Protein AF-W0ZAI2-F1 (afdb_monomer_lite)

Structure (mmCIF, N/CA/C/O backbone):
data_AF-W0ZAI2-F1
#
_entry.id   AF-W0ZAI2-F1
#
loop_
_atom_site.group_PDB
_atom_site.id
_atom_site.type_symbol
_atom_site.label_atom_id
_atom_site.label_alt_id
_atom_site.label_comp_id
_atom_site.label_asym_id
_atom_site.label_entity_id
_atom_site.label_seq_id
_atom_site.pdbx_PDB_ins_code
_atom_site.Cartn_x
_atom_site.Cartn_y
_atom_site.Cartn_z
_atom_site.occupancy
_atom_site.B_iso_or_equiv
_atom_site.auth_seq_id
_atom_site.auth_comp_id
_atom_site.auth_asym_id
_atom_site.auth_atom_id
_atom_site.pdbx_PDB_model_num
ATOM 1 N N . MET A 1 1 ? 14.136 70.510 -24.142 1.00 33.19 1 MET A N 1
ATOM 2 C CA . MET A 1 1 ? 14.072 69.995 -25.530 1.00 33.19 1 MET A CA 1
ATOM 3 C C . MET A 1 1 ? 15.316 69.145 -25.762 1.00 33.19 1 MET A C 1
ATOM 5 O O . MET A 1 1 ? 16.373 69.588 -25.347 1.00 33.19 1 MET A O 1
ATOM 9 N N . ARG A 1 2 ? 15.161 67.851 -26.104 1.00 30.89 2 ARG A N 1
ATOM 10 C CA . ARG A 1 2 ? 15.604 67.222 -27.382 1.00 30.89 2 ARG A CA 1
ATOM 11 C C . ARG A 1 2 ? 17.007 67.684 -27.818 1.00 30.89 2 ARG A C 1
ATOM 13 O O . ARG A 1 2 ? 17.178 68.870 -28.025 1.00 30.89 2 ARG A O 1
ATOM 20 N N . GLY A 1 3 ? 18.022 66.857 -28.035 1.00 25.48 3 GLY A N 1
ATOM 21 C CA . GLY A 1 3 ? 18.125 65.420 -28.279 1.00 25.48 3 GLY A CA 1
ATOM 22 C C . GLY A 1 3 ? 19.353 65.188 -29.185 1.00 25.48 3 GLY A C 1
ATOM 23 O O . GLY A 1 3 ? 19.673 66.095 -29.939 1.00 25.48 3 GLY A O 1
ATOM 24 N N . VAL A 1 4 ? 19.961 63.988 -29.107 1.00 31.12 4 VAL A N 1
ATOM 25 C CA . VAL A 1 4 ? 20.439 63.154 -30.248 1.00 31.12 4 VAL A 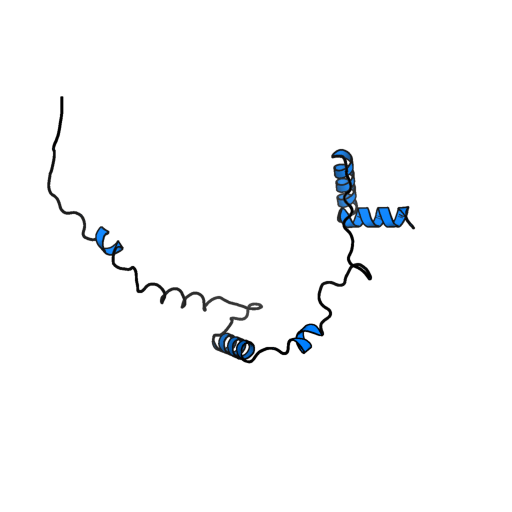CA 1
ATOM 26 C C . VAL A 1 4 ? 21.572 63.767 -31.127 1.00 31.12 4 VAL A C 1
ATOM 28 O O . VAL A 1 4 ? 21.433 64.868 -31.625 1.00 31.12 4 VAL A O 1
ATOM 31 N N . LEU A 1 5 ? 22.738 63.171 -31.419 1.00 30.44 5 LEU A N 1
ATOM 32 C CA . LEU A 1 5 ? 23.137 61.783 -31.682 1.00 30.44 5 LEU A CA 1
ATOM 33 C C . LEU A 1 5 ? 24.679 61.681 -31.590 1.00 30.44 5 LEU A C 1
ATOM 35 O O . LEU A 1 5 ? 25.385 62.525 -32.140 1.00 30.44 5 LEU A O 1
ATOM 39 N N . ALA A 1 6 ? 25.189 60.614 -30.980 1.00 30.73 6 ALA A N 1
ATOM 40 C CA . ALA A 1 6 ? 26.543 60.110 -31.192 1.00 30.73 6 ALA A CA 1
ATOM 41 C C . ALA A 1 6 ? 26.475 58.962 -32.207 1.00 30.73 6 ALA A C 1
ATOM 43 O O . ALA A 1 6 ? 25.623 58.093 -32.051 1.00 30.73 6 ALA A O 1
ATOM 44 N N . LEU A 1 7 ? 27.375 58.925 -33.194 1.00 31.00 7 LEU A N 1
ATOM 45 C CA . LEU A 1 7 ? 27.726 57.702 -33.924 1.00 31.00 7 LEU A CA 1
ATOM 46 C C . LEU A 1 7 ? 29.216 57.741 -34.285 1.00 31.00 7 LEU A C 1
ATOM 48 O O . LEU A 1 7 ? 29.615 58.273 -35.320 1.00 31.00 7 LEU A O 1
ATOM 52 N N . ALA A 1 8 ? 30.025 57.167 -33.394 1.00 32.19 8 ALA A N 1
ATOM 53 C CA . ALA A 1 8 ? 31.350 56.660 -33.712 1.00 32.19 8 ALA A CA 1
ATOM 54 C C . ALA A 1 8 ? 31.195 55.299 -34.407 1.00 32.19 8 ALA A C 1
ATOM 56 O O . ALA A 1 8 ? 30.412 54.451 -33.977 1.00 32.19 8 ALA A O 1
ATOM 57 N N . ARG A 1 9 ? 31.928 55.130 -35.506 1.00 38.91 9 ARG A N 1
ATOM 58 C CA . ARG A 1 9 ? 32.243 53.834 -36.108 1.00 38.91 9 ARG A CA 1
ATOM 59 C C . ARG A 1 9 ? 33.229 53.127 -35.183 1.00 38.91 9 ARG A C 1
ATOM 61 O O . ARG A 1 9 ? 34.126 53.804 -34.709 1.00 38.91 9 ARG A O 1
ATOM 68 N N . ASP A 1 10 ? 33.068 51.824 -34.982 1.00 35.94 10 ASP A N 1
ATOM 69 C CA . ASP A 1 10 ? 34.165 50.850 -34.998 1.00 35.94 10 ASP A CA 1
ATOM 70 C C . ASP A 1 10 ? 33.597 49.425 -35.041 1.00 35.94 10 ASP A C 1
ATOM 72 O O . ASP A 1 10 ? 32.468 49.170 -34.618 1.00 35.94 10 ASP A O 1
ATOM 76 N N . GLY A 1 11 ? 34.341 48.546 -35.714 1.00 42.75 11 GLY A N 1
ATOM 77 C CA . GLY A 1 11 ? 33.904 47.248 -36.218 1.00 42.75 11 GLY A CA 1
ATOM 78 C C . GLY A 1 11 ? 33.366 46.308 -35.145 1.00 42.75 11 GLY A C 1
ATOM 79 O O . GLY A 1 11 ? 33.991 46.096 -34.114 1.00 42.75 11 GLY A O 1
ATOM 80 N N . VAL A 1 12 ? 32.209 45.713 -35.437 1.00 41.53 12 VAL A N 1
ATOM 81 C CA . VAL A 1 12 ? 31.627 44.645 -34.627 1.00 41.53 12 VAL A CA 1
ATOM 82 C C . VAL A 1 12 ? 32.235 43.314 -35.059 1.00 41.53 12 VAL A C 1
ATOM 84 O O . VAL A 1 12 ? 32.128 42.896 -36.211 1.00 41.53 12 VAL A O 1
ATOM 87 N N . ASP A 1 13 ? 32.881 42.694 -34.083 1.00 37.34 13 ASP A N 1
ATOM 88 C CA . ASP A 1 13 ? 33.485 41.370 -34.021 1.00 37.34 13 ASP A CA 1
ATOM 89 C C . ASP A 1 13 ? 32.811 40.282 -34.881 1.00 37.34 13 ASP A C 1
ATOM 91 O O . ASP A 1 13 ? 31.706 39.806 -34.603 1.00 37.34 13 ASP A O 1
ATOM 95 N N . ALA A 1 14 ? 33.554 39.784 -35.875 1.00 45.59 14 ALA A N 1
ATOM 96 C CA . ALA A 1 14 ? 33.203 38.661 -36.759 1.00 45.59 14 ALA A CA 1
ATOM 97 C C . ALA A 1 14 ? 33.088 37.290 -36.042 1.00 45.59 14 ALA A C 1
ATOM 99 O O . ALA A 1 14 ? 32.906 36.245 -36.672 1.00 45.59 14 ALA A O 1
ATOM 100 N N . GLU A 1 15 ? 33.203 37.270 -34.716 1.00 41.78 15 GLU A N 1
ATOM 101 C CA . GLU A 1 15 ? 33.096 36.079 -33.876 1.00 41.78 15 GLU A CA 1
ATOM 102 C C . GLU A 1 15 ? 31.665 35.858 -33.354 1.00 41.78 15 GLU A C 1
ATOM 104 O O . GLU A 1 15 ? 31.263 34.721 -33.106 1.00 41.78 15 GLU A O 1
ATOM 109 N N . ALA A 1 16 ? 30.844 36.914 -33.308 1.00 43.59 16 ALA A N 1
ATOM 110 C CA . ALA A 1 16 ? 29.439 36.823 -32.912 1.00 43.59 16 ALA A CA 1
ATOM 111 C C . ALA A 1 16 ? 28.526 36.260 -34.024 1.00 43.59 16 ALA A C 1
ATOM 113 O O . ALA A 1 16 ? 27.488 35.666 -33.728 1.00 43.59 16 ALA A O 1
ATOM 114 N N . ASP A 1 17 ? 28.926 36.377 -35.296 1.00 40.22 17 ASP A N 1
ATOM 115 C CA . ASP A 1 17 ? 28.108 35.975 -36.454 1.00 40.22 17 ASP A CA 1
ATOM 116 C C . ASP A 1 17 ? 28.326 34.509 -36.891 1.00 40.22 17 ASP A C 1
ATOM 118 O O . ASP A 1 17 ? 27.562 33.939 -37.670 1.00 40.22 17 ASP A O 1
ATOM 122 N N . ARG A 1 18 ? 29.311 33.815 -36.298 1.00 43.59 18 ARG A N 1
ATOM 123 C CA . ARG A 1 18 ? 29.502 32.360 -36.481 1.00 43.59 18 ARG A CA 1
ATOM 124 C C . ARG A 1 18 ? 28.492 31.499 -35.719 1.00 43.59 18 ARG A C 1
ATOM 126 O O . ARG A 1 18 ? 28.477 30.281 -35.882 1.00 43.59 18 ARG A O 1
ATOM 133 N N . ARG A 1 19 ? 27.616 32.110 -34.916 1.00 46.84 19 ARG A N 1
ATOM 134 C CA . ARG A 1 19 ? 26.546 31.415 -34.182 1.00 46.84 19 ARG A CA 1
ATOM 135 C C . ARG A 1 19 ? 25.233 31.289 -34.959 1.00 46.84 19 ARG A C 1
ATOM 137 O O . ARG A 1 19 ? 24.303 30.674 -34.447 1.00 46.84 19 ARG A O 1
ATOM 144 N N . ARG A 1 20 ? 25.147 31.822 -36.186 1.00 46.22 20 ARG A N 1
ATOM 145 C CA . ARG A 1 20 ? 23.898 31.838 -36.972 1.00 46.22 20 ARG A CA 1
ATOM 146 C C . ARG A 1 20 ? 23.842 30.864 -38.159 1.00 46.22 20 ARG A C 1
ATOM 148 O O . ARG A 1 20 ? 22.774 30.704 -38.736 1.00 46.22 20 ARG A O 1
ATOM 155 N N . TYR A 1 21 ? 24.929 30.157 -38.480 1.00 35.69 21 TYR A N 1
ATOM 156 C CA . TYR A 1 21 ? 25.014 29.271 -39.661 1.00 35.69 21 TYR A CA 1
ATOM 157 C C . TYR A 1 21 ? 25.383 27.801 -39.370 1.00 35.69 21 TYR A C 1
ATOM 159 O O . TYR A 1 21 ? 25.861 27.092 -40.249 1.00 35.69 21 TYR A O 1
ATOM 167 N N . LEU A 1 22 ? 25.117 27.294 -38.163 1.00 43.69 22 LEU A N 1
ATOM 168 C CA . LEU A 1 22 ? 25.296 25.872 -37.810 1.00 43.69 22 LEU A CA 1
ATOM 169 C C . LEU A 1 22 ? 23.973 25.236 -37.353 1.00 43.69 22 LEU A C 1
ATOM 171 O O . LEU A 1 22 ? 23.882 24.597 -36.314 1.00 43.69 22 LEU A O 1
ATOM 175 N N . GLY A 1 23 ? 22.920 25.453 -38.144 1.00 39.03 23 GLY A N 1
ATOM 176 C CA . GLY A 1 23 ? 21.555 25.005 -37.853 1.00 39.03 23 GLY A CA 1
ATOM 177 C C . GLY A 1 23 ? 21.091 23.725 -38.558 1.00 39.03 23 GLY A C 1
ATOM 178 O O . GLY A 1 23 ? 19.917 23.400 -38.433 1.00 39.03 23 GLY A O 1
ATOM 179 N N . PHE A 1 24 ? 21.930 22.999 -39.315 1.00 45.53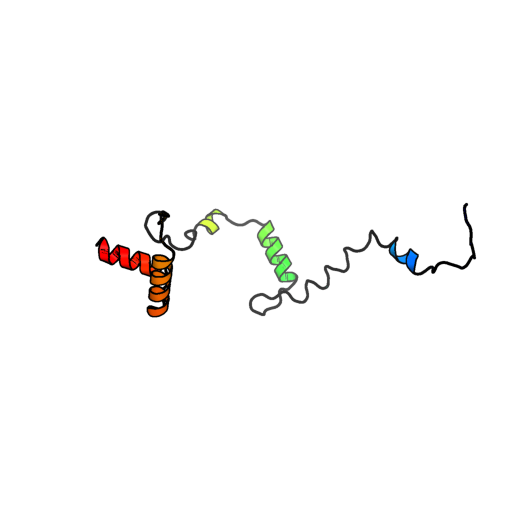 24 PHE A N 1
ATOM 180 C CA . PHE A 1 24 ? 21.427 21.835 -40.076 1.00 45.53 24 PHE A CA 1
ATOM 181 C C . PHE A 1 24 ? 22.394 20.652 -40.288 1.00 45.53 24 PHE A C 1
ATOM 183 O O . PHE A 1 24 ? 22.147 19.804 -41.135 1.00 45.53 24 PHE A O 1
ATOM 190 N N . VAL A 1 25 ? 23.477 20.523 -39.514 1.00 43.81 25 VAL A N 1
ATOM 191 C CA . VAL A 1 25 ? 24.301 19.289 -39.524 1.00 43.81 25 VAL A CA 1
ATOM 192 C C . VAL A 1 25 ? 24.779 18.968 -38.103 1.00 43.81 25 VAL A C 1
ATOM 194 O O . VAL A 1 25 ? 25.966 18.919 -37.814 1.00 43.81 25 VAL A O 1
ATOM 197 N N . GLY A 1 26 ? 23.832 18.842 -37.171 1.00 43.53 26 GLY A N 1
ATOM 198 C CA . GLY A 1 26 ? 24.109 18.700 -35.734 1.00 43.53 26 GLY A CA 1
ATOM 199 C C . GLY A 1 26 ? 23.502 17.464 -35.073 1.00 43.53 26 GLY A C 1
ATOM 200 O O . GLY A 1 26 ? 23.475 17.399 -33.852 1.00 43.53 26 GLY A O 1
ATOM 201 N N . VAL A 1 27 ? 23.001 16.492 -35.844 1.00 45.09 27 VAL A N 1
ATOM 202 C CA . VAL A 1 27 ? 22.390 15.266 -35.282 1.00 45.09 27 VAL A CA 1
ATOM 203 C C . VAL A 1 27 ? 23.365 14.078 -35.292 1.00 45.09 27 VAL A C 1
ATOM 205 O O . VAL A 1 27 ? 23.163 13.098 -34.588 1.00 45.09 27 VAL A O 1
ATOM 208 N N . SER A 1 28 ? 24.483 14.172 -36.021 1.00 51.19 28 SER A N 1
ATOM 209 C CA . SER A 1 28 ? 25.405 13.038 -36.192 1.00 51.19 28 SER A CA 1
ATOM 210 C C . SER A 1 28 ? 26.413 12.840 -35.050 1.00 51.19 28 SER A C 1
ATOM 212 O O . SER A 1 28 ? 27.019 11.773 -34.989 1.00 51.19 28 SER A O 1
ATOM 214 N N . TYR A 1 29 ? 26.630 13.823 -34.167 1.00 44.69 29 TYR A N 1
ATOM 215 C CA . TYR A 1 29 ? 27.693 13.734 -33.149 1.00 44.69 29 TYR A CA 1
ATOM 216 C C . TYR A 1 29 ? 27.227 13.228 -31.776 1.00 44.69 29 TYR A C 1
ATOM 218 O O . TYR A 1 29 ? 28.052 12.750 -31.010 1.00 44.69 29 TYR A O 1
ATOM 226 N N . TYR A 1 30 ? 25.925 13.257 -31.479 1.00 41.25 30 TYR A N 1
ATOM 227 C CA . TYR A 1 30 ? 25.403 12.844 -30.168 1.00 41.25 30 TYR A CA 1
ATOM 228 C C . TYR A 1 30 ? 25.085 11.344 -30.047 1.00 41.25 30 TYR A C 1
ATOM 230 O O . TYR A 1 30 ? 24.839 10.872 -28.946 1.00 41.25 30 TYR A O 1
ATOM 238 N N . ILE A 1 31 ? 25.122 10.577 -31.143 1.00 49.88 31 ILE A N 1
ATOM 239 C CA . ILE A 1 31 ? 24.838 9.128 -31.116 1.00 49.88 31 ILE A CA 1
ATOM 240 C C . ILE A 1 31 ? 26.079 8.314 -30.708 1.00 49.88 31 ILE A C 1
ATOM 242 O O . ILE A 1 31 ? 25.953 7.281 -30.062 1.00 49.88 31 ILE A O 1
ATOM 246 N N . LYS A 1 32 ? 27.292 8.787 -31.024 1.00 46.22 32 LYS A N 1
ATOM 247 C CA . LYS A 1 32 ? 28.531 8.026 -30.779 1.00 46.22 32 LYS A CA 1
ATOM 248 C C . LYS A 1 32 ? 28.892 7.872 -29.297 1.00 46.22 32 LYS A C 1
ATOM 250 O O . LYS A 1 32 ? 29.463 6.848 -28.938 1.00 46.22 32 LYS A O 1
ATOM 255 N N . ASP A 1 33 ? 28.539 8.844 -28.456 1.00 45.66 33 ASP A N 1
ATOM 256 C CA . ASP A 1 33 ? 28.902 8.838 -27.029 1.00 45.66 33 ASP A CA 1
ATOM 257 C C . ASP A 1 33 ? 27.882 8.104 -26.135 1.00 45.66 33 ASP A C 1
ATOM 259 O O . ASP A 1 33 ? 28.219 7.726 -25.015 1.00 45.66 33 ASP A O 1
ATOM 263 N N . MET A 1 34 ? 26.656 7.848 -26.611 1.00 48.91 34 MET A N 1
ATOM 264 C CA . MET A 1 34 ? 25.631 7.109 -25.848 1.00 48.91 34 MET A CA 1
ATOM 265 C C . MET A 1 34 ? 25.874 5.593 -25.812 1.00 48.91 34 MET A C 1
ATOM 267 O O . MET A 1 34 ? 25.535 4.946 -24.828 1.00 48.91 34 MET A O 1
ATOM 271 N N . VAL A 1 35 ? 26.542 5.034 -26.823 1.00 52.81 35 VAL A N 1
ATOM 272 C CA . VAL A 1 35 ? 26.805 3.586 -26.940 1.00 52.81 35 VAL A CA 1
ATOM 273 C C . VAL A 1 35 ? 27.864 3.092 -25.939 1.00 52.81 35 VAL A C 1
ATOM 275 O O . VAL A 1 35 ? 27.910 1.916 -25.594 1.00 52.81 35 VAL A O 1
ATOM 278 N N . ALA A 1 36 ? 28.726 3.972 -25.425 1.00 56.28 36 ALA A N 1
ATOM 279 C CA . ALA A 1 36 ? 29.917 3.549 -24.687 1.00 56.28 36 ALA A CA 1
ATOM 280 C C . ALA A 1 36 ? 29.680 3.135 -23.217 1.00 56.28 36 ALA A C 1
ATOM 282 O O . ALA A 1 36 ? 30.627 2.669 -22.584 1.00 56.28 36 ALA A O 1
ATOM 283 N N . ASN A 1 37 ? 28.475 3.305 -22.649 1.00 63.47 37 ASN A N 1
ATOM 284 C CA . ASN A 1 37 ? 28.272 3.161 -21.196 1.00 63.47 37 ASN A CA 1
ATOM 285 C C . ASN A 1 37 ? 26.999 2.407 -20.760 1.00 63.47 37 ASN A C 1
ATOM 287 O O . ASN A 1 37 ? 26.676 2.389 -19.570 1.00 63.47 37 ASN A O 1
ATOM 291 N N . GLU A 1 38 ? 26.264 1.784 -21.683 1.00 76.38 38 GLU A N 1
ATOM 292 C CA . GLU A 1 38 ? 25.076 0.997 -21.337 1.00 76.38 38 GLU A CA 1
ATOM 293 C C . GLU A 1 38 ? 25.486 -0.413 -20.898 1.00 76.38 38 GLU A C 1
ATOM 295 O O . GLU A 1 38 ? 26.159 -1.147 -21.623 1.00 76.38 38 GLU A O 1
ATOM 300 N N . THR A 1 39 ? 25.109 -0.794 -19.675 1.00 88.94 39 THR A N 1
ATOM 301 C CA . THR A 1 39 ? 25.407 -2.120 -19.123 1.00 88.94 39 THR A CA 1
ATOM 302 C C . THR A 1 39 ? 24.143 -2.779 -18.586 1.00 88.94 39 THR A C 1
ATOM 304 O O . THR A 1 39 ? 23.293 -2.124 -17.983 1.00 88.94 39 THR A O 1
ATOM 307 N N . ILE A 1 40 ? 24.034 -4.096 -18.754 1.00 86.00 40 ILE A N 1
ATOM 308 C CA . ILE A 1 40 ? 23.033 -4.928 -18.079 1.00 86.00 40 ILE A CA 1
ATOM 309 C C . ILE A 1 40 ? 23.786 -5.845 -17.121 1.00 86.00 40 ILE A C 1
ATOM 311 O O . ILE A 1 40 ? 24.675 -6.589 -17.529 1.00 86.00 40 ILE A O 1
ATOM 315 N N . ASN A 1 41 ? 23.462 -5.770 -15.826 1.00 87.38 41 ASN A N 1
ATOM 316 C CA . ASN A 1 41 ? 24.159 -6.511 -14.765 1.00 87.38 41 ASN A CA 1
ATOM 317 C C . ASN A 1 41 ? 25.689 -6.301 -14.778 1.00 87.38 41 ASN A C 1
ATOM 319 O O . ASN A 1 41 ? 26.455 -7.239 -14.570 1.00 87.38 41 ASN A O 1
ATOM 323 N N . GLY A 1 42 ? 26.138 -5.074 -15.072 1.00 87.25 42 GLY A N 1
ATOM 324 C CA . GLY A 1 42 ? 27.562 -4.728 -15.160 1.00 87.25 42 GLY A CA 1
ATOM 325 C C . GLY A 1 42 ? 28.276 -5.243 -16.416 1.00 87.25 42 GLY A C 1
ATOM 326 O O . GLY A 1 42 ? 29.482 -5.056 -16.539 1.00 87.25 42 GLY A O 1
ATOM 327 N N . THR A 1 43 ? 27.555 -5.866 -17.353 1.00 87.88 43 THR A N 1
ATOM 328 C CA . THR A 1 43 ? 28.096 -6.307 -18.647 1.00 87.88 43 THR A CA 1
ATOM 329 C C . THR A 1 43 ? 27.761 -5.272 -19.722 1.00 87.88 43 THR A C 1
ATOM 331 O O . THR A 1 43 ? 26.581 -4.938 -19.850 1.00 87.88 43 THR A O 1
ATOM 334 N N . PRO A 1 44 ? 28.745 -4.759 -20.488 1.00 89.62 44 PRO A N 1
ATOM 335 C CA . PRO A 1 44 ? 28.491 -3.830 -21.587 1.00 89.62 44 PRO A CA 1
ATOM 336 C C . PRO A 1 44 ? 27.557 -4.423 -22.636 1.00 89.62 44 PRO A C 1
ATOM 338 O O . PRO A 1 44 ? 27.748 -5.559 -23.072 1.00 89.62 44 PRO A O 1
ATOM 341 N N . VAL A 1 45 ? 26.568 -3.636 -23.049 1.00 88.56 45 VAL A N 1
ATOM 342 C CA . VAL A 1 45 ? 25.701 -3.973 -24.175 1.00 88.56 45 VAL A CA 1
ATOM 343 C C . VAL A 1 45 ? 26.477 -3.717 -25.464 1.00 88.56 45 VAL A C 1
ATOM 345 O O . VAL A 1 45 ? 27.025 -2.637 -25.668 1.00 88.56 45 VAL A O 1
ATOM 348 N N . THR A 1 46 ? 26.567 -4.728 -26.326 1.00 90.88 46 THR A N 1
ATOM 349 C CA . THR A 1 46 ? 27.301 -4.617 -27.598 1.00 90.88 46 THR A CA 1
ATOM 350 C C . THR A 1 46 ? 26.367 -4.270 -28.753 1.00 90.88 46 THR A C 1
ATOM 352 O O . THR A 1 46 ? 25.194 -4.629 -28.738 1.00 90.88 46 THR A O 1
ATOM 355 N N . GLU A 1 47 ? 26.892 -3.657 -29.814 1.00 86.56 47 GLU A N 1
ATOM 356 C CA . GLU A 1 47 ? 26.096 -3.369 -31.019 1.00 86.56 47 GLU A CA 1
ATOM 357 C C . GLU A 1 47 ? 25.547 -4.633 -31.692 1.00 86.56 47 GLU A C 1
ATOM 359 O O . GLU A 1 47 ? 24.447 -4.635 -32.238 1.00 86.56 47 GLU A O 1
ATOM 364 N N . ALA A 1 48 ? 26.284 -5.742 -31.607 1.00 88.88 48 ALA A N 1
ATOM 365 C CA . ALA A 1 48 ? 25.808 -7.035 -32.090 1.00 88.88 48 ALA A CA 1
ATOM 366 C C . ALA A 1 48 ? 24.586 -7.521 -31.294 1.00 88.88 48 ALA A C 1
ATOM 368 O O . ALA A 1 48 ? 23.632 -8.021 -31.880 1.00 88.88 48 ALA A O 1
ATOM 369 N N . GLN A 1 49 ? 24.597 -7.321 -29.975 1.00 89.38 49 GLN A N 1
ATOM 370 C CA . GLN A 1 49 ? 23.485 -7.668 -29.091 1.00 89.38 49 GLN A CA 1
ATOM 371 C C . GLN A 1 49 ? 22.254 -6.788 -29.350 1.00 89.38 49 GLN A C 1
ATOM 373 O O . GLN A 1 49 ? 21.133 -7.287 -29.362 1.00 89.38 49 GLN A O 1
ATOM 378 N N . ILE A 1 50 ? 22.455 -5.496 -29.618 1.00 90.94 50 ILE A N 1
ATOM 379 C CA . ILE A 1 50 ? 21.371 -4.584 -30.012 1.00 90.94 50 ILE A CA 1
ATOM 380 C C . ILE A 1 50 ? 20.755 -5.031 -31.343 1.00 90.94 50 ILE A C 1
ATOM 382 O O . ILE A 1 50 ? 19.532 -5.099 -31.459 1.00 90.94 50 ILE A O 1
ATOM 386 N N . ALA A 1 51 ? 21.585 -5.371 -32.333 1.00 92.56 51 ALA A N 1
ATOM 387 C CA . ALA A 1 51 ? 21.117 -5.850 -33.631 1.00 92.56 51 ALA A CA 1
ATOM 388 C C . ALA A 1 51 ? 20.347 -7.177 -33.523 1.00 92.56 51 ALA A C 1
ATOM 390 O O . ALA A 1 51 ? 19.334 -7.354 -34.197 1.00 92.56 51 ALA A O 1
ATOM 391 N N . GLU A 1 52 ? 20.797 -8.088 -32.658 1.00 94.56 52 GLU A N 1
ATOM 392 C CA . GLU A 1 52 ? 20.104 -9.346 -32.372 1.00 94.56 52 GLU A CA 1
ATOM 393 C C . GLU A 1 52 ? 18.716 -9.099 -31.766 1.00 94.56 52 GLU A C 1
ATOM 395 O O . GLU A 1 52 ? 17.726 -9.616 -32.281 1.00 94.56 52 GLU A O 1
ATOM 400 N N . TRP A 1 53 ? 18.615 -8.247 -30.741 1.00 94.44 53 TRP A N 1
ATOM 401 C CA . TRP A 1 53 ? 17.327 -7.899 -30.130 1.00 94.44 53 TRP A CA 1
ATOM 402 C C . TRP A 1 53 ? 16.384 -7.169 -31.083 1.00 94.44 53 TRP A C 1
ATOM 404 O O . TRP A 1 53 ? 15.172 -7.384 -31.038 1.00 94.44 53 TRP A O 1
ATOM 414 N N . ALA A 1 54 ? 16.921 -6.307 -31.949 1.00 94.44 54 ALA A N 1
ATOM 415 C CA . ALA A 1 54 ? 16.131 -5.635 -32.972 1.00 94.44 54 ALA A CA 1
ATOM 416 C C . ALA A 1 54 ? 15.545 -6.651 -33.963 1.00 94.44 54 ALA A C 1
ATOM 418 O O . ALA A 1 54 ? 14.338 -6.643 -34.202 1.00 94.44 54 ALA A O 1
ATOM 419 N N . ALA A 1 55 ? 16.369 -7.574 -34.466 1.00 95.38 55 ALA A N 1
ATOM 420 C CA . ALA A 1 55 ? 15.920 -8.629 -35.368 1.00 95.38 55 ALA A CA 1
ATOM 421 C C . ALA A 1 55 ? 14.890 -9.563 -34.706 1.00 95.38 55 ALA A C 1
ATOM 423 O O . ALA A 1 55 ? 13.903 -9.937 -35.338 1.00 95.38 55 ALA A O 1
ATOM 424 N N . GLU A 1 56 ? 15.081 -9.906 -33.430 1.00 90.62 56 GLU A N 1
ATOM 425 C CA . GLU A 1 56 ? 14.123 -10.688 -32.640 1.00 90.62 56 GLU A CA 1
ATOM 426 C C . GLU A 1 56 ? 12.771 -9.966 -32.517 1.00 90.62 56 GLU A C 1
ATOM 428 O O . GLU A 1 56 ? 11.715 -10.560 -32.741 1.00 90.62 56 GLU A O 1
ATOM 433 N N . ALA A 1 57 ? 12.789 -8.666 -32.213 1.00 90.19 57 ALA A N 1
ATOM 434 C CA . ALA A 1 57 ? 11.573 -7.870 -32.099 1.00 90.19 57 ALA A CA 1
ATOM 435 C C . ALA A 1 57 ? 10.835 -7.721 -33.439 1.00 90.19 57 ALA A C 1
ATOM 437 O O . ALA A 1 57 ? 9.605 -7.805 -33.471 1.00 90.19 57 ALA A O 1
ATOM 438 N N . GLU A 1 58 ? 11.568 -7.531 -34.536 1.00 94.00 58 GLU A N 1
ATOM 439 C CA . GLU A 1 58 ? 11.015 -7.429 -35.891 1.00 94.00 58 GLU A CA 1
ATOM 440 C C . GLU A 1 58 ? 10.448 -8.759 -36.401 1.00 94.00 58 GLU A C 1
ATOM 442 O O . GLU A 1 58 ? 9.430 -8.762 -37.096 1.00 94.00 58 GLU A O 1
ATOM 447 N N . ALA A 1 59 ? 11.052 -9.891 -36.022 1.00 93.25 59 ALA A N 1
ATOM 448 C CA . ALA A 1 59 ? 10.525 -11.224 -36.319 1.00 93.25 59 ALA A CA 1
ATOM 449 C C . ALA A 1 59 ? 9.158 -11.479 -35.652 1.00 93.25 59 ALA A C 1
ATOM 451 O O . ALA A 1 59 ? 8.369 -12.292 -36.140 1.00 93.25 59 ALA A O 1
ATOM 452 N N . GLY A 1 60 ? 8.859 -10.742 -34.579 1.00 88.00 60 GLY A N 1
ATOM 453 C CA . GLY A 1 60 ? 7.605 -10.804 -33.843 1.00 88.00 60 GLY A CA 1
ATOM 454 C C . GLY A 1 60 ? 7.586 -11.910 -32.787 1.00 88.00 60 GLY A C 1
ATOM 455 O O . GLY A 1 60 ? 8.117 -13.003 -32.968 1.00 88.00 60 GLY A O 1
ATOM 456 N N . TYR A 1 61 ? 6.925 -11.629 -31.662 1.00 84.38 61 TYR A N 1
ATOM 457 C CA . TYR A 1 61 ? 6.788 -12.575 -30.554 1.00 84.38 61 TYR A CA 1
ATOM 458 C C . TYR A 1 61 ? 5.460 -13.334 -30.609 1.00 84.38 61 TYR A C 1
ATOM 460 O O . TYR A 1 61 ? 4.411 -12.755 -30.905 1.00 84.38 61 TYR A O 1
ATOM 468 N N . ASP A 1 62 ? 5.475 -14.611 -30.217 1.00 85.94 62 ASP A N 1
ATOM 469 C CA . ASP A 1 62 ? 4.250 -15.369 -29.949 1.00 85.94 62 ASP A CA 1
ATOM 470 C C . ASP A 1 62 ? 3.559 -14.827 -28.684 1.00 85.94 62 ASP A C 1
ATOM 472 O O . ASP A 1 62 ? 3.890 -15.161 -27.541 1.00 85.94 62 ASP A O 1
ATOM 476 N N . VAL A 1 63 ? 2.567 -13.968 -28.906 1.00 79.69 63 VAL A N 1
ATOM 477 C CA . VAL A 1 63 ? 1.774 -13.323 -27.856 1.00 79.69 63 VAL A CA 1
ATOM 478 C C . VAL A 1 63 ? 1.041 -14.346 -26.978 1.00 79.69 63 VAL A C 1
ATOM 480 O O . VAL A 1 63 ? 0.871 -14.110 -25.780 1.00 79.69 63 VAL A O 1
ATOM 483 N N . GLU A 1 64 ? 0.627 -15.489 -27.526 1.00 75.31 64 GLU A N 1
ATOM 484 C CA . GLU A 1 64 ? -0.082 -16.520 -26.764 1.00 75.31 64 GLU A CA 1
ATOM 485 C C . GLU A 1 64 ? 0.873 -17.309 -25.857 1.00 75.31 64 GLU A C 1
ATOM 487 O O . GLU A 1 64 ? 0.517 -17.645 -24.722 1.00 75.31 64 GLU A O 1
ATOM 492 N N . ALA A 1 6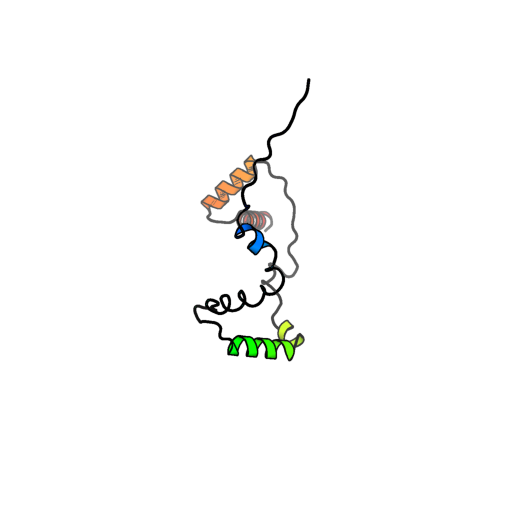5 ? 2.122 -17.520 -26.281 1.00 74.75 65 ALA A N 1
ATOM 493 C CA . ALA A 1 65 ? 3.171 -18.052 -25.410 1.00 74.75 65 ALA A CA 1
ATOM 494 C C . ALA A 1 65 ? 3.555 -17.072 -24.286 1.00 74.75 65 ALA A C 1
ATOM 496 O O . ALA A 1 65 ? 3.744 -17.495 -23.143 1.00 74.75 65 ALA A O 1
ATOM 497 N N . LEU A 1 66 ? 3.606 -15.764 -24.566 1.00 69.12 66 LEU A N 1
ATOM 498 C CA . LEU A 1 66 ? 3.917 -14.736 -23.562 1.00 69.12 66 LEU A CA 1
ATOM 499 C C . LEU A 1 66 ? 2.816 -14.578 -22.498 1.00 69.12 66 LEU A C 1
ATOM 501 O O . LEU A 1 66 ? 3.110 -14.342 -21.324 1.00 69.12 66 LEU A O 1
ATOM 505 N N . LYS A 1 67 ? 1.546 -14.766 -22.872 1.00 65.31 67 LYS A N 1
ATOM 506 C CA . LYS A 1 67 ? 0.399 -14.712 -21.947 1.00 65.31 67 LYS A CA 1
ATOM 507 C C . LYS A 1 67 ? 0.321 -15.894 -20.972 1.00 65.31 67 LYS A C 1
ATOM 509 O O . LYS A 1 67 ? -0.389 -15.791 -19.973 1.00 65.31 67 LYS A O 1
ATOM 514 N N . LYS A 1 68 ? 1.032 -17.005 -21.218 1.00 63.72 68 LYS A N 1
ATOM 515 C CA . LYS A 1 68 ? 0.979 -18.216 -20.368 1.00 63.72 68 LYS A CA 1
ATOM 516 C C . LYS A 1 68 ? 1.578 -18.041 -18.971 1.00 63.72 68 LYS A C 1
ATOM 518 O O . LYS A 1 68 ? 1.323 -18.874 -18.102 1.00 63.72 68 LYS A O 1
ATOM 523 N N . ARG A 1 69 ? 2.334 -16.972 -18.703 1.00 58.34 69 ARG A N 1
ATOM 524 C CA . ARG A 1 69 ? 2.641 -16.586 -17.318 1.00 58.34 69 ARG A CA 1
ATOM 525 C C . ARG A 1 69 ? 1.421 -15.875 -16.742 1.00 58.34 69 ARG A C 1
ATOM 527 O O . ARG A 1 69 ? 1.056 -14.808 -17.225 1.00 58.34 69 ARG A O 1
ATOM 534 N N . GLY A 1 70 ? 0.812 -16.466 -15.707 1.00 63.12 70 GLY A N 1
ATOM 535 C CA . GLY A 1 70 ? -0.268 -15.845 -14.937 1.00 63.12 70 GLY A CA 1
ATOM 536 C C . GLY A 1 70 ? 0.068 -14.381 -14.654 1.00 63.12 70 GLY A C 1
ATOM 537 O O . GLY A 1 70 ? 1.097 -14.073 -14.053 1.00 63.12 70 GLY A O 1
ATOM 538 N N . ARG A 1 71 ? -0.735 -13.471 -15.206 1.00 56.09 71 ARG A N 1
ATOM 539 C CA . ARG A 1 71 ? -0.398 -12.050 -15.255 1.00 56.09 71 ARG A CA 1
ATOM 540 C C . ARG A 1 71 ? -0.496 -11.436 -13.859 1.00 56.09 71 ARG A C 1
ATOM 542 O O . ARG A 1 71 ? -1.575 -11.393 -13.278 1.00 56.09 71 ARG A O 1
ATOM 549 N N . GLY A 1 72 ? 0.612 -10.862 -13.393 1.00 70.94 72 GLY A N 1
ATOM 550 C CA . GLY A 1 72 ? 0.654 -9.925 -12.269 1.00 70.94 72 GLY A CA 1
ATOM 551 C C . GLY A 1 72 ? 1.143 -10.505 -10.942 1.00 70.94 72 GLY A C 1
ATOM 552 O O . GLY A 1 72 ? 1.400 -11.697 -10.794 1.00 70.94 72 GLY A O 1
ATOM 553 N N . ARG A 1 73 ? 1.284 -9.616 -9.951 1.00 63.34 73 ARG A N 1
ATOM 554 C CA . ARG A 1 73 ? 1.430 -10.012 -8.546 1.00 63.34 73 ARG A CA 1
ATOM 555 C C . ARG A 1 73 ? 0.212 -10.872 -8.188 1.00 63.34 73 ARG A C 1
ATOM 557 O O . ARG A 1 73 ? -0.893 -10.436 -8.514 1.00 63.34 73 ARG A O 1
ATOM 564 N N . PRO A 1 74 ? 0.377 -12.026 -7.515 1.00 70.38 74 PRO A N 1
ATOM 565 C CA . PRO A 1 74 ? -0.755 -12.800 -7.027 1.00 70.38 74 PRO A CA 1
ATOM 566 C C . PRO A 1 74 ? -1.766 -11.874 -6.351 1.00 70.38 74 PRO A C 1
ATOM 568 O O . PRO A 1 74 ? -1.391 -11.061 -5.494 1.00 70.38 74 PRO A O 1
ATOM 571 N N . GLY A 1 75 ? -3.024 -11.951 -6.788 1.00 68.88 75 GLY A N 1
ATOM 572 C CA . GLY A 1 75 ? -4.113 -11.239 -6.137 1.00 68.88 75 GLY A CA 1
ATOM 573 C C . GLY A 1 75 ? -4.136 -11.599 -4.653 1.00 68.88 75 GLY A C 1
ATOM 574 O O . GLY A 1 75 ? -3.813 -12.722 -4.271 1.00 68.88 75 GLY A O 1
ATOM 575 N N . ARG A 1 76 ? -4.496 -10.646 -3.791 1.00 74.44 76 ARG A N 1
ATOM 576 C CA . ARG A 1 76 ? -4.622 -10.896 -2.344 1.00 74.44 76 ARG A CA 1
ATOM 577 C C . ARG A 1 76 ? -5.865 -11.726 -1.969 1.00 74.44 76 ARG A C 1
ATOM 579 O O . ARG A 1 76 ? -6.118 -11.915 -0.787 1.00 74.44 76 ARG A O 1
ATOM 586 N N . GLY A 1 77 ? -6.620 -12.215 -2.951 1.00 78.06 77 GLY A N 1
ATOM 587 C CA . GLY A 1 77 ? -7.809 -13.048 -2.798 1.00 78.06 77 GLY A CA 1
ATOM 588 C C . GLY A 1 77 ? -8.256 -13.609 -4.150 1.00 78.06 77 GLY A C 1
ATOM 589 O O . GLY A 1 77 ? -7.612 -13.351 -5.168 1.00 78.06 77 GLY A O 1
ATOM 590 N N . ALA A 1 78 ? -9.356 -14.369 -4.146 1.00 76.44 78 ALA A N 1
ATOM 591 C CA . ALA A 1 78 ? -9.971 -14.900 -5.367 1.00 76.44 78 ALA A CA 1
ATOM 592 C C . ALA A 1 78 ? -10.471 -13.786 -6.307 1.00 76.44 78 ALA A C 1
ATOM 594 O O . ALA A 1 78 ? -10.444 -13.951 -7.520 1.00 76.44 78 ALA A O 1
ATOM 595 N N . GLU A 1 79 ? -10.848 -12.639 -5.737 1.00 82.69 79 GLU A N 1
ATOM 596 C CA . GLU A 1 79 ? -11.324 -11.449 -6.443 1.00 82.69 79 GLU A CA 1
ATOM 597 C C . GLU A 1 79 ? -10.452 -10.221 -6.111 1.00 82.69 79 GLU A C 1
ATOM 599 O O . GLU A 1 79 ? -9.767 -10.201 -5.076 1.00 82.69 79 GLU A O 1
ATOM 604 N N . PRO A 1 80 ? -10.463 -9.168 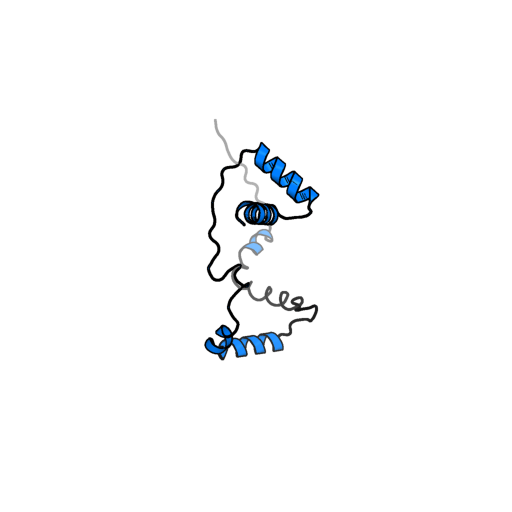-6.952 1.00 78.56 80 PRO A N 1
ATOM 605 C CA . PRO A 1 80 ? -9.783 -7.910 -6.660 1.00 78.56 80 PRO A CA 1
ATOM 606 C C . PRO A 1 80 ? -10.215 -7.309 -5.315 1.00 78.56 80 PRO A C 1
ATOM 608 O O . PRO A 1 80 ? -11.401 -7.228 -4.998 1.00 78.56 80 PRO A O 1
ATOM 611 N N . SER A 1 81 ? -9.250 -6.838 -4.523 1.00 84.81 81 SER A N 1
ATOM 612 C CA . SER A 1 81 ? -9.547 -6.166 -3.254 1.00 84.81 81 SER A CA 1
ATOM 613 C C . SER A 1 81 ? -10.287 -4.845 -3.487 1.00 84.81 81 SER A C 1
ATOM 615 O O . SER A 1 81 ? -9.878 -4.042 -4.325 1.00 84.81 81 SER A O 1
ATOM 617 N N . GLN A 1 82 ? -11.337 -4.596 -2.704 1.00 88.31 82 GLN A N 1
ATOM 618 C CA . GLN A 1 82 ? -12.056 -3.322 -2.709 1.00 88.31 82 GLN A CA 1
ATOM 619 C C . GLN A 1 82 ? -11.391 -2.304 -1.773 1.00 88.31 82 GLN A C 1
ATOM 621 O O . GLN A 1 82 ? -10.873 -2.661 -0.714 1.00 88.31 82 GLN A O 1
ATOM 626 N N . VAL A 1 83 ? -11.423 -1.025 -2.155 1.00 89.50 83 VAL A N 1
ATOM 627 C CA . VAL A 1 83 ? -10.960 0.084 -1.311 1.00 89.50 83 VAL A CA 1
ATOM 628 C C . VAL A 1 83 ? -12.153 0.652 -0.550 1.00 89.50 83 VAL A C 1
ATOM 630 O O . VAL A 1 83 ? -13.093 1.157 -1.158 1.00 89.50 83 VAL A O 1
ATOM 633 N N . VAL A 1 84 ? -12.094 0.596 0.780 1.00 90.44 84 VAL A N 1
ATOM 634 C CA . VAL A 1 84 ? -13.088 1.204 1.672 1.00 90.44 84 VAL A CA 1
ATOM 635 C C . VAL A 1 84 ? -12.480 2.465 2.281 1.00 90.44 84 VAL A C 1
ATOM 637 O O . VAL A 1 84 ? -11.440 2.400 2.935 1.00 90.44 84 VAL A O 1
ATOM 640 N N . ALA A 1 85 ? -13.104 3.622 2.050 1.00 92.00 85 ALA A N 1
ATOM 641 C CA . ALA A 1 85 ? -12.652 4.888 2.620 1.00 92.00 85 ALA A CA 1
ATOM 642 C C . ALA A 1 85 ? -13.135 5.029 4.073 1.00 92.00 85 ALA A C 1
ATOM 644 O O . ALA A 1 85 ? -14.331 4.932 4.342 1.00 92.00 85 ALA A O 1
ATOM 645 N N . LEU A 1 86 ? -12.209 5.300 4.994 1.00 90.50 86 LEU A N 1
ATOM 646 C CA . LEU A 1 86 ? -12.490 5.553 6.408 1.00 90.50 86 LEU A CA 1
ATOM 647 C C . LEU A 1 86 ? -12.135 7.001 6.747 1.00 90.50 86 LEU A C 1
ATOM 649 O O . LEU A 1 86 ? -11.105 7.511 6.305 1.00 90.50 86 LEU A O 1
ATOM 653 N N . ARG A 1 87 ? -12.985 7.665 7.533 1.00 96.25 87 ARG A N 1
ATOM 654 C CA . ARG A 1 87 ? -12.672 8.978 8.106 1.00 96.25 87 ARG A CA 1
ATOM 655 C C . ARG A 1 87 ? -12.065 8.760 9.481 1.00 96.25 87 ARG A C 1
ATOM 657 O O . ARG A 1 87 ? -12.747 8.256 10.361 1.00 96.25 87 ARG A O 1
ATOM 664 N N . LEU A 1 88 ? -10.806 9.149 9.625 1.00 94.81 88 LEU A N 1
ATOM 665 C CA . LEU A 1 88 ? -10.089 9.160 10.892 1.00 94.81 88 LEU A CA 1
ATOM 666 C C . LEU A 1 88 ? -9.767 10.609 11.239 1.00 94.81 88 LEU A C 1
ATOM 668 O O . LEU A 1 88 ? -9.416 11.408 10.365 1.00 94.81 88 LEU A O 1
ATOM 672 N N . THR A 1 89 ? -9.903 10.945 12.509 1.00 97.94 89 THR A N 1
ATOM 673 C CA . THR A 1 89 ? -9.370 12.178 13.078 1.00 97.94 89 THR A CA 1
ATOM 674 C C . THR A 1 89 ? -7.839 12.161 13.029 1.00 97.94 89 THR A C 1
ATOM 676 O O . THR A 1 89 ? -7.205 11.115 12.858 1.00 97.94 89 THR A O 1
ATOM 679 N N . ALA A 1 90 ? -7.217 13.331 13.185 1.00 97.62 90 ALA A N 1
ATOM 680 C CA . ALA A 1 90 ? -5.758 13.428 13.242 1.00 97.62 90 ALA A CA 1
ATOM 681 C C . ALA A 1 90 ? -5.171 12.646 14.433 1.00 97.62 90 ALA A C 1
ATOM 683 O O . ALA A 1 90 ? -4.106 12.046 14.306 1.00 97.62 90 ALA A O 1
ATOM 684 N N . GLU A 1 91 ? -5.886 12.617 15.561 1.00 97.94 91 GLU A N 1
ATOM 685 C CA . GLU A 1 91 ? -5.489 11.888 16.771 1.00 97.94 91 GLU A CA 1
ATOM 686 C C . GLU A 1 91 ? -5.519 10.372 16.552 1.00 97.94 91 GLU A C 1
ATOM 688 O O . GLU A 1 91 ? -4.553 9.683 16.875 1.00 97.94 91 GLU A O 1
ATOM 693 N N . GLU A 1 92 ? -6.577 9.849 15.929 1.00 97.38 92 GLU A N 1
ATOM 694 C CA . GLU A 1 92 ? -6.677 8.424 15.590 1.00 97.38 92 GLU A CA 1
ATOM 695 C C . GLU A 1 92 ? -5.590 7.996 14.599 1.00 97.38 92 GLU A C 1
ATOM 697 O O . GLU A 1 92 ? -5.005 6.921 14.741 1.00 97.38 92 GLU A O 1
ATOM 702 N N . LEU A 1 93 ? -5.276 8.842 13.611 1.00 96.81 93 LEU A N 1
ATOM 703 C CA . LEU A 1 93 ? -4.208 8.555 12.656 1.00 96.81 93 LEU A CA 1
ATOM 704 C C . LEU A 1 93 ? -2.829 8.539 13.332 1.00 96.81 93 LEU A C 1
ATOM 706 O O . LEU A 1 93 ? -2.036 7.639 13.065 1.00 96.81 93 LEU A O 1
ATOM 710 N N . ALA A 1 94 ? -2.567 9.484 14.240 1.00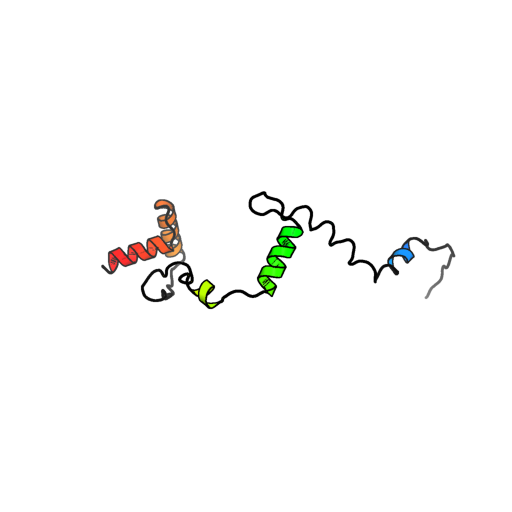 97.56 94 ALA A N 1
ATOM 711 C CA . ALA A 1 94 ? -1.327 9.528 15.010 1.00 97.56 94 ALA A CA 1
ATOM 712 C C . ALA A 1 94 ? -1.183 8.316 15.946 1.00 97.56 94 ALA A C 1
ATOM 714 O O . ALA A 1 94 ? -0.097 7.751 16.075 1.00 97.56 94 ALA A O 1
ATOM 715 N N . ALA A 1 95 ? -2.280 7.872 16.565 1.00 97.06 95 ALA A N 1
ATOM 716 C CA . ALA A 1 95 ? -2.290 6.658 17.375 1.00 97.06 95 ALA A CA 1
ATOM 717 C C . ALA A 1 95 ? -1.991 5.406 16.531 1.00 97.06 95 ALA A C 1
ATOM 719 O O . ALA A 1 95 ? -1.233 4.535 16.966 1.00 97.06 95 ALA A O 1
ATOM 720 N N . LEU A 1 96 ? -2.541 5.334 15.312 1.00 96.69 96 LEU A N 1
ATOM 721 C CA . LEU A 1 96 ? -2.270 4.247 14.373 1.00 96.69 96 LEU A CA 1
ATOM 722 C C . LEU A 1 96 ? -0.800 4.227 13.928 1.00 96.69 96 LEU A C 1
ATOM 724 O O . LEU A 1 96 ? -0.210 3.153 13.848 1.00 96.69 96 LEU A O 1
ATOM 728 N N . ASP A 1 97 ? -0.208 5.394 13.675 1.00 96.38 97 ASP A N 1
ATOM 729 C CA . ASP A 1 97 ? 1.216 5.529 13.347 1.00 96.38 97 ASP A CA 1
ATOM 730 C C . ASP A 1 97 ? 2.121 5.047 14.472 1.00 96.38 97 ASP A C 1
ATOM 732 O O . ASP A 1 97 ? 2.980 4.195 14.259 1.00 96.38 97 ASP A O 1
ATOM 736 N N . ALA A 1 98 ? 1.869 5.512 15.695 1.00 97.69 98 ALA A N 1
ATOM 737 C CA . ALA A 1 98 ? 2.641 5.089 16.855 1.00 97.69 98 ALA A CA 1
ATOM 738 C C . ALA A 1 98 ? 2.541 3.571 17.100 1.00 97.69 98 ALA A C 1
ATOM 740 O O . ALA A 1 98 ? 3.500 2.945 17.558 1.00 97.69 98 ALA A O 1
ATOM 741 N N . ALA A 1 99 ? 1.387 2.960 16.808 1.00 97.25 99 ALA A N 1
ATOM 742 C CA . ALA A 1 99 ? 1.227 1.510 16.866 1.00 97.25 99 ALA A CA 1
ATOM 743 C C . ALA A 1 99 ? 2.007 0.795 15.750 1.00 97.25 99 ALA A C 1
ATOM 745 O O . ALA A 1 99 ? 2.685 -0.193 16.026 1.00 97.25 99 ALA A O 1
ATOM 746 N N . ALA A 1 100 ? 1.950 1.314 14.520 1.00 96.62 100 ALA A N 1
ATOM 747 C CA . ALA A 1 100 ? 2.664 0.780 13.359 1.00 96.62 100 ALA A CA 1
ATOM 748 C C . ALA A 1 100 ? 4.177 0.759 13.588 1.00 96.62 100 ALA A C 1
ATOM 750 O O . ALA A 1 100 ? 4.818 -0.274 13.381 1.00 96.62 100 ALA A O 1
ATOM 751 N N . ASP A 1 101 ? 4.717 1.861 14.106 1.00 97.06 101 ASP A N 1
ATOM 752 C CA . ASP A 1 101 ? 6.137 2.000 14.416 1.00 97.06 101 ASP A CA 1
ATOM 753 C C . ASP A 1 101 ? 6.574 1.038 15.526 1.00 97.06 101 ASP A C 1
ATOM 755 O O . ASP A 1 101 ? 7.593 0.359 15.386 1.00 97.06 101 ASP A O 1
ATOM 759 N N . ARG A 1 102 ? 5.784 0.928 16.606 1.00 97.62 102 ARG A N 1
ATOM 760 C CA . ARG A 1 102 ? 6.069 0.022 17.733 1.00 97.62 102 ARG A CA 1
ATOM 761 C C . ARG A 1 102 ? 6.098 -1.446 17.309 1.00 97.62 102 ARG A C 1
ATOM 763 O O . ARG A 1 102 ? 6.864 -2.222 17.872 1.00 97.62 102 ARG A O 1
ATOM 770 N N . GLU A 1 103 ? 5.254 -1.831 16.358 1.00 96.12 103 GLU A N 1
ATOM 771 C CA . GLU A 1 103 ? 5.141 -3.215 15.885 1.00 96.12 103 GLU A CA 1
ATOM 772 C C . GLU A 1 103 ? 5.960 -3.502 14.622 1.00 96.12 103 GLU A C 1
ATOM 774 O O . GLU A 1 103 ? 5.959 -4.633 14.141 1.00 96.12 103 GLU A O 1
ATOM 779 N N . HIS A 1 104 ? 6.664 -2.499 14.086 1.00 96.69 104 HIS A N 1
ATOM 780 C CA . HIS A 1 104 ? 7.398 -2.578 12.821 1.00 96.69 104 HIS A CA 1
ATOM 781 C C . HIS A 1 104 ? 6.534 -3.056 11.639 1.00 96.69 104 HIS A C 1
ATOM 783 O O . HIS A 1 104 ? 6.997 -3.790 10.764 1.00 96.69 104 HIS A O 1
ATOM 789 N N . LYS A 1 105 ? 5.268 -2.627 11.603 1.00 96.12 105 LYS A N 1
ATOM 790 C CA . LYS A 1 105 ? 4.276 -2.996 10.581 1.00 96.12 105 LYS A CA 1
ATOM 791 C C . LYS A 1 105 ? 3.854 -1.780 9.771 1.00 96.12 105 LYS A C 1
ATOM 793 O O . LYS A 1 105 ? 3.928 -0.644 10.223 1.00 96.12 105 LYS A O 1
ATOM 798 N N . SER A 1 106 ? 3.326 -2.007 8.569 1.00 95.88 106 SER A N 1
ATOM 799 C CA . SER A 1 106 ? 2.639 -0.926 7.847 1.00 95.88 106 SER A CA 1
ATOM 800 C C . SER A 1 106 ? 1.263 -0.639 8.463 1.00 95.88 106 SER A C 1
ATOM 802 O O . SER A 1 106 ? 0.591 -1.560 8.930 1.00 95.88 106 SER A O 1
ATOM 804 N N . ARG A 1 107 ? 0.754 0.598 8.340 1.00 94.69 107 ARG A N 1
ATOM 805 C CA . ARG A 1 107 ? -0.644 0.931 8.708 1.00 94.69 107 ARG A CA 1
ATOM 806 C C . ARG A 1 107 ? -1.651 -0.057 8.117 1.00 94.69 107 ARG A C 1
ATOM 808 O O . ARG A 1 107 ? -2.579 -0.498 8.781 1.00 94.69 107 ARG A O 1
ATOM 815 N N . SER A 1 108 ? -1.461 -0.411 6.843 1.00 93.50 108 SER A N 1
ATOM 816 C CA . SER A 1 108 ? -2.370 -1.306 6.119 1.00 93.50 108 SER A CA 1
ATOM 817 C C . SER A 1 108 ? -2.371 -2.730 6.673 1.00 93.50 108 SER A C 1
ATOM 819 O O . SER A 1 108 ? -3.354 -3.446 6.525 1.00 93.50 108 SER A O 1
ATOM 821 N N . GLU A 1 109 ? -1.257 -3.161 7.254 1.00 94.88 109 GLU A N 1
ATOM 822 C CA . GLU A 1 109 ? -1.113 -4.471 7.875 1.00 94.88 109 GLU A CA 1
ATOM 823 C C . GLU A 1 109 ? -1.796 -4.493 9.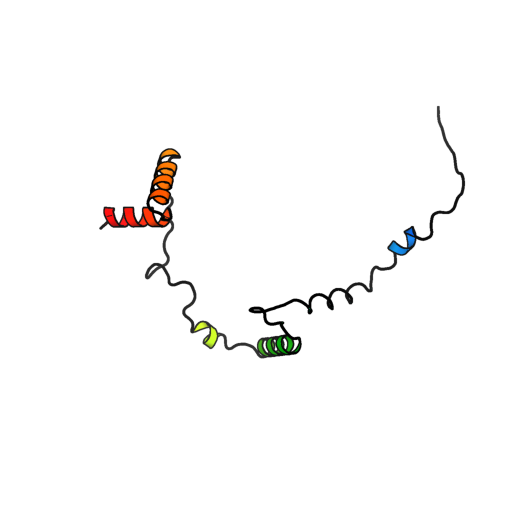236 1.00 94.88 109 GLU A C 1
ATOM 825 O O . GLU A 1 109 ? -2.664 -5.336 9.435 1.00 94.88 109 GLU A O 1
ATOM 830 N N . LEU A 1 110 ? -1.536 -3.490 10.079 1.00 96.38 110 LEU A N 1
ATOM 831 C CA . LEU A 1 110 ? -2.237 -3.330 11.354 1.00 96.38 110 LEU A CA 1
ATOM 832 C C . LEU A 1 110 ? -3.753 -3.234 11.195 1.00 96.38 110 LEU A C 1
ATOM 834 O O . LEU A 1 110 ? -4.486 -3.908 11.910 1.00 96.38 110 LEU A O 1
ATOM 838 N N . ILE A 1 111 ? -4.243 -2.437 10.240 1.00 94.31 111 ILE A N 1
ATOM 839 C CA . ILE A 1 111 ? -5.687 -2.324 9.990 1.00 94.31 111 ILE A CA 1
ATOM 840 C C . ILE A 1 111 ? -6.275 -3.690 9.611 1.00 94.31 111 ILE A C 1
ATOM 842 O O . ILE A 1 111 ? -7.341 -4.053 10.098 1.00 94.31 111 ILE A O 1
ATOM 846 N N . ARG A 1 112 ? -5.595 -4.469 8.758 1.00 92.75 112 ARG A N 1
ATOM 847 C CA . ARG A 1 112 ? -6.080 -5.804 8.368 1.00 92.75 112 ARG A CA 1
ATOM 848 C C . ARG A 1 112 ? -6.071 -6.785 9.535 1.00 92.75 112 ARG A C 1
ATOM 850 O O . ARG A 1 112 ? -7.008 -7.561 9.655 1.00 92.75 112 ARG A O 1
ATOM 857 N N . GLU A 1 113 ? -5.046 -6.751 10.377 1.00 95.19 113 GLU A N 1
ATOM 858 C CA . GLU A 1 113 ? -4.958 -7.596 11.569 1.00 95.19 113 GLU A CA 1
ATOM 859 C C . GLU A 1 113 ? -6.047 -7.248 12.585 1.00 95.19 113 GLU A C 1
ATOM 861 O O . GLU A 1 113 ? -6.744 -8.139 13.059 1.00 95.19 113 GLU A O 1
ATOM 866 N N . ALA A 1 114 ? -6.277 -5.958 12.840 1.00 94.56 114 ALA A N 1
ATOM 867 C CA . ALA A 1 114 ? -7.374 -5.496 13.685 1.00 94.56 114 ALA A CA 1
ATOM 868 C C . ALA A 1 114 ? -8.741 -5.957 13.155 1.00 94.56 114 ALA A C 1
ATOM 870 O O . ALA A 1 114 ? -9.568 -6.441 13.925 1.00 94.56 114 ALA A O 1
ATOM 871 N N . LEU A 1 115 ? -8.964 -5.867 11.838 1.00 94.31 115 LEU A N 1
ATOM 872 C CA . LEU A 1 115 ? -10.178 -6.387 11.205 1.00 94.31 115 LEU A CA 1
ATOM 873 C C . LEU A 1 115 ? -10.297 -7.907 11.354 1.00 94.31 115 LEU A C 1
ATOM 875 O O . LEU A 1 115 ? -11.384 -8.389 11.650 1.00 94.31 115 LEU A O 1
ATOM 879 N N . ALA A 1 116 ? -9.204 -8.655 11.183 1.00 93.75 116 ALA A N 1
ATOM 880 C CA . ALA A 1 116 ? -9.203 -10.105 11.353 1.00 93.75 116 ALA A CA 1
ATOM 881 C C . ALA A 1 116 ? -9.524 -10.510 12.800 1.00 93.75 116 ALA A C 1
ATOM 883 O O . ALA A 1 116 ? -10.333 -11.407 12.993 1.00 93.75 116 ALA A O 1
ATOM 884 N N . MET A 1 117 ? -8.957 -9.821 13.796 1.00 94.31 117 MET A N 1
ATOM 885 C CA . MET A 1 117 ? -9.243 -10.061 15.218 1.00 94.31 117 MET A CA 1
ATOM 886 C C . MET A 1 117 ? -10.675 -9.696 15.621 1.00 94.31 117 MET A C 1
ATOM 888 O O . MET A 1 117 ? -11.203 -10.266 16.568 1.00 94.31 117 MET A O 1
ATOM 892 N N . TYR A 1 118 ? -11.276 -8.702 14.966 1.00 95.00 118 TYR A N 1
ATOM 893 C CA . TYR A 1 118 ? -12.616 -8.231 15.313 1.00 95.00 118 TYR A CA 1
ATOM 894 C C . TYR A 1 118 ? -13.730 -9.006 14.600 1.00 95.00 118 TYR A C 1
ATOM 896 O O . TYR A 1 118 ? -14.784 -9.247 15.182 1.00 95.00 118 TYR A O 1
ATOM 904 N N . ALA A 1 119 ? -13.529 -9.337 13.323 1.00 90.50 119 ALA A N 1
ATOM 905 C CA . ALA A 1 119 ? -14.561 -9.910 12.459 1.00 90.50 119 ALA A CA 1
ATOM 906 C C . ALA A 1 119 ? -14.524 -11.446 12.364 1.00 90.50 119 ALA A C 1
ATOM 908 O O . ALA A 1 119 ? -15.375 -12.015 11.677 1.00 90.50 119 ALA A O 1
ATOM 909 N N . THR A 1 120 ? -13.554 -12.096 13.014 1.00 68.75 120 THR A N 1
ATOM 910 C CA . THR A 1 120 ? -13.380 -13.559 13.045 1.00 68.75 120 THR A CA 1
ATOM 911 C C . THR A 1 120 ? -13.472 -14.054 14.477 1.00 68.75 120 THR A C 1
ATOM 913 O O . THR A 1 120 ? -14.135 -15.092 14.687 1.00 68.75 120 THR A O 1
#

Foldseek 3Di:
DDDDDDDDDDDDDPVVVVVPPPDPPPPPPVVVVVQPDDDDVNHRDDPVNVVVVVVVVVVPDDPVVVPVPPDDDPAPDPDHDDDDDDDDDPVRVVVLVVVCVVVVHDSVVVVVVVCVVVVD

Radius of gyration: 33.19 Å; chains: 1; bounding box: 49×88×58 Å

Secondary structure (DSSP, 8-state):
-------------TTSGGGSS-SSS-SSSSSTTTGGG-EETTEEPPHHHHHHHHHHHHH---HHHHHTS--SS--SSSSPPPP------HHHHHHHHHHHHHHT--HHHHHHHHHHHHH-

pLDDT: mean 73.48, std 23.36, range [25.48, 97.94]

Sequence (120 aa):
MRGVLALARDGVDAEADRRRYLGFVGVSYYIKDMVANETINGTPVTEAQIAEWAAEAEAGYDVEALKKRGRGRPGRGAEPSQVVALRLTAEELAALDAAADREHKSRSELIREALAMYAT